Protein AF-A0A940KQX2-F1 (afdb_monomer_lite)

Sequence (65 aa):
MDAQQIIEQYQNAIIQIATATGTGTGFYVKEFDVIVTNDHVVAENAEVTVAGKTFDKSMSRVWYT

Foldseek 3Di:
DDPVVVCVVQQQQWKWKADPVGIDIWGQDPVVRDTDDDCVRCPPPQKIWIDGPVDHIDIDGDDDD

Structure (mmCIF, N/CA/C/O backbone):
data_AF-A0A940KQX2-F1
#
_entry.id   AF-A0A940KQX2-F1
#
loop_
_atom_site.group_PDB
_atom_site.id
_atom_site.type_symbol
_atom_site.label_atom_id
_atom_site.label_alt_id
_atom_site.label_comp_id
_atom_site.label_asym_id
_atom_site.label_entity_id
_atom_site.label_seq_id
_atom_site.pdbx_PDB_ins_code
_atom_site.Cartn_x
_atom_site.Cartn_y
_atom_site.Cartn_z
_atom_site.occupancy
_atom_site.B_iso_or_equiv
_atom_site.auth_seq_id
_atom_site.auth_comp_id
_atom_site.auth_asym_id
_atom_site.auth_atom_id
_atom_site.pdbx_PDB_model_num
ATOM 1 N N . MET A 1 1 ? -20.755 12.712 10.693 1.00 74.69 1 MET A N 1
ATOM 2 C CA . MET A 1 1 ? -19.437 12.229 11.138 1.00 74.69 1 MET A CA 1
ATOM 3 C C . MET A 1 1 ? -18.462 13.370 10.991 1.00 74.69 1 MET A C 1
ATOM 5 O O . MET A 1 1 ? -18.517 14.046 9.967 1.00 74.69 1 MET A O 1
ATOM 9 N N . ASP A 1 2 ? -17.639 13.621 12.000 1.00 95.00 2 ASP A N 1
ATOM 10 C CA . ASP A 1 2 ? -16.514 14.544 11.858 1.00 95.00 2 ASP A CA 1
ATOM 11 C C . ASP A 1 2 ? -15.349 13.871 11.100 1.00 95.00 2 ASP A C 1
ATOM 13 O O . ASP A 1 2 ? -15.358 12.663 10.842 1.00 95.00 2 ASP A O 1
ATOM 17 N N . ALA A 1 3 ? -14.356 14.663 10.695 1.00 96.00 3 ALA A N 1
ATOM 18 C CA . ALA A 1 3 ? -13.210 14.155 9.944 1.00 96.00 3 ALA A CA 1
ATOM 19 C C . ALA A 1 3 ? -12.366 13.153 10.751 1.00 96.00 3 ALA A C 1
ATOM 21 O O . ALA A 1 3 ? -11.790 12.231 10.173 1.00 96.00 3 ALA A O 1
ATOM 22 N N . GLN A 1 4 ? -12.312 13.303 12.076 1.00 96.44 4 GLN A N 1
ATOM 23 C CA . GLN A 1 4 ? -11.541 12.425 12.946 1.00 96.44 4 GLN A CA 1
ATOM 24 C C . GLN A 1 4 ? -12.162 11.024 12.997 1.00 96.44 4 GLN A C 1
ATOM 26 O O . GLN A 1 4 ? -11.449 10.041 12.818 1.00 96.44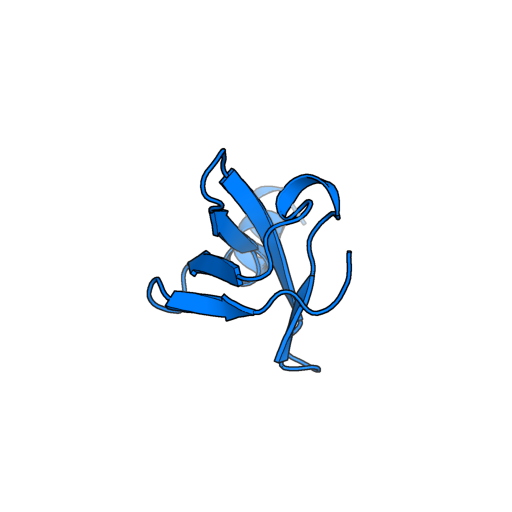 4 GLN A O 1
ATOM 31 N N . GLN A 1 5 ? -13.486 10.930 13.108 1.00 97.25 5 GLN A N 1
ATOM 32 C CA . GLN A 1 5 ? -14.232 9.670 13.057 1.00 97.25 5 GLN A CA 1
ATOM 33 C C . GLN A 1 5 ? -14.013 8.923 11.737 1.00 97.25 5 GLN A C 1
ATOM 35 O O . GLN A 1 5 ? -13.861 7.703 11.732 1.00 97.25 5 GLN A O 1
ATOM 40 N N . ILE A 1 6 ? -13.961 9.645 10.612 1.00 95.88 6 ILE A N 1
ATOM 41 C CA . ILE A 1 6 ? -13.664 9.053 9.299 1.00 95.88 6 ILE A CA 1
ATOM 42 C C . ILE A 1 6 ? -12.239 8.484 9.291 1.00 95.88 6 ILE A C 1
ATOM 44 O O . ILE A 1 6 ? -12.034 7.336 8.898 1.00 95.88 6 ILE A O 1
ATOM 48 N N . ILE A 1 7 ? -11.250 9.252 9.753 1.00 95.06 7 ILE A N 1
ATOM 49 C CA . ILE A 1 7 ? -9.857 8.789 9.817 1.00 95.06 7 ILE A CA 1
ATOM 50 C C . ILE A 1 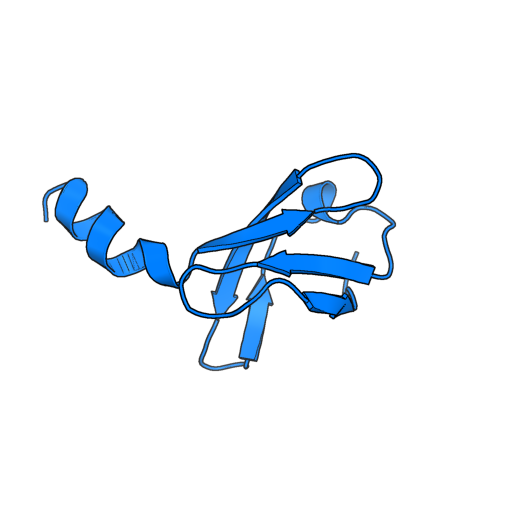7 ? -9.747 7.549 10.705 1.00 95.06 7 ILE A C 1
ATOM 52 O O . ILE A 1 7 ? -9.150 6.555 10.296 1.00 95.06 7 ILE A O 1
ATOM 56 N N . GLU A 1 8 ? -10.349 7.577 11.891 1.00 95.56 8 GLU A N 1
ATOM 57 C CA . GLU A 1 8 ? -10.302 6.470 12.844 1.00 95.56 8 GLU A CA 1
ATOM 58 C C . GLU A 1 8 ? -10.919 5.189 12.279 1.00 95.56 8 GLU A C 1
ATOM 60 O O . GLU A 1 8 ? -10.371 4.104 12.490 1.00 95.56 8 GLU A O 1
ATOM 65 N N . GLN A 1 9 ? -11.998 5.322 11.504 1.00 94.44 9 GLN A N 1
ATOM 66 C CA . GLN A 1 9 ? -12.666 4.207 10.842 1.00 94.44 9 GLN A CA 1
ATOM 67 C C . GLN A 1 9 ? -11.818 3.585 9.722 1.00 94.44 9 GLN A C 1
ATOM 69 O O . GLN A 1 9 ? -11.768 2.359 9.610 1.00 94.44 9 GLN A O 1
ATOM 74 N N . TYR A 1 10 ? -11.153 4.395 8.891 1.00 93.88 10 TYR A N 1
ATOM 75 C CA . TYR A 1 10 ? -10.512 3.907 7.659 1.00 93.88 10 TYR A CA 1
ATOM 76 C C . TYR A 1 10 ? -8.992 3.735 7.742 1.00 93.88 10 TYR A C 1
ATOM 78 O O . TYR A 1 10 ? -8.419 3.041 6.905 1.00 93.88 10 TYR A O 1
ATOM 86 N N . GLN A 1 11 ? -8.316 4.293 8.750 1.00 95.00 11 GLN A N 1
ATOM 87 C CA . GLN A 1 11 ? -6.849 4.247 8.868 1.00 95.00 11 GLN A CA 1
ATOM 88 C C . GLN A 1 11 ? -6.248 2.832 8.854 1.00 95.00 11 GLN A C 1
ATOM 90 O O . GLN A 1 11 ? -5.104 2.668 8.442 1.00 95.00 11 GLN A O 1
ATOM 95 N N . ASN A 1 12 ? -6.994 1.814 9.295 1.00 95.25 12 ASN A N 1
ATOM 96 C CA . ASN A 1 12 ? -6.524 0.425 9.306 1.00 95.25 12 ASN A CA 1
ATOM 97 C C . ASN A 1 12 ? -6.555 -0.226 7.915 1.00 95.25 12 ASN A C 1
ATOM 99 O O . ASN A 1 12 ? -5.893 -1.237 7.710 1.00 95.25 12 ASN A O 1
ATOM 103 N N . ALA A 1 13 ? -7.309 0.344 6.971 1.00 96.00 13 ALA A N 1
ATOM 104 C CA . ALA A 1 13 ? -7.345 -0.106 5.583 1.00 96.00 13 ALA A CA 1
ATOM 105 C C . ALA A 1 13 ? -6.243 0.539 4.726 1.00 96.00 13 ALA A C 1
ATOM 107 O O . ALA A 1 13 ? -6.040 0.111 3.594 1.00 96.00 13 ALA A O 1
ATOM 108 N N . ILE A 1 14 ? -5.540 1.557 5.239 1.00 96.75 14 ILE A N 1
ATOM 109 C CA . ILE A 1 14 ? -4.473 2.246 4.508 1.00 96.75 14 ILE A CA 1
ATOM 110 C C . ILE A 1 14 ? -3.190 1.428 4.562 1.00 96.75 14 ILE A C 1
ATOM 112 O O . ILE A 1 14 ? -2.672 1.127 5.640 1.00 96.75 14 ILE A O 1
ATOM 116 N N . ILE A 1 15 ? -2.657 1.128 3.384 1.00 97.69 15 ILE A N 1
ATOM 117 C CA . ILE A 1 15 ? -1.408 0.398 3.202 1.00 97.69 15 ILE A CA 1
ATOM 118 C C . ILE A 1 15 ? -0.351 1.348 2.664 1.00 97.69 15 ILE A C 1
ATOM 120 O O . ILE A 1 15 ? -0.602 2.078 1.708 1.00 97.69 15 ILE A O 1
ATOM 124 N N . GLN A 1 16 ? 0.832 1.330 3.267 1.00 97.81 16 GLN A N 1
ATOM 125 C CA . GLN A 1 16 ? 2.023 1.951 2.703 1.00 97.81 16 GLN A CA 1
ATOM 126 C C . GLN A 1 16 ? 2.692 0.990 1.732 1.00 97.81 16 GLN A C 1
ATOM 128 O O . GLN A 1 16 ? 2.870 -0.187 2.042 1.00 97.81 16 GLN A O 1
ATOM 133 N N . ILE A 1 17 ? 3.073 1.510 0.574 1.00 97.81 17 ILE A N 1
ATOM 134 C CA . ILE A 1 17 ? 3.707 0.769 -0.512 1.00 97.81 17 ILE A CA 1
ATOM 135 C C . ILE A 1 17 ? 5.041 1.446 -0.805 1.00 97.81 17 ILE A C 1
ATOM 137 O O . ILE A 1 17 ? 5.102 2.665 -0.957 1.00 97.81 17 ILE A O 1
ATOM 141 N N . ALA A 1 18 ? 6.112 0.667 -0.873 1.00 97.44 18 ALA A N 1
ATOM 142 C CA . ALA A 1 18 ? 7.437 1.141 -1.238 1.00 97.44 18 ALA A CA 1
ATOM 143 C C . ALA A 1 18 ? 7.963 0.359 -2.442 1.00 97.44 18 ALA A C 1
ATOM 145 O O . ALA A 1 18 ? 7.935 -0.875 -2.460 1.00 97.44 18 ALA A O 1
ATOM 146 N N . THR A 1 19 ? 8.462 1.097 -3.425 1.00 95.31 19 THR A N 1
ATOM 147 C CA . THR A 1 19 ? 9.201 0.580 -4.579 1.00 95.31 19 THR A CA 1
ATOM 148 C C . THR A 1 19 ? 10.689 0.885 -4.408 1.00 95.31 19 THR A C 1
ATOM 150 O O . THR A 1 19 ? 11.108 1.487 -3.416 1.00 95.31 19 THR A O 1
ATOM 153 N N . ALA A 1 20 ? 11.514 0.505 -5.385 1.00 90.62 20 ALA A N 1
ATOM 154 C CA . ALA A 1 20 ? 12.927 0.882 -5.391 1.00 90.62 20 ALA A CA 1
ATOM 155 C C 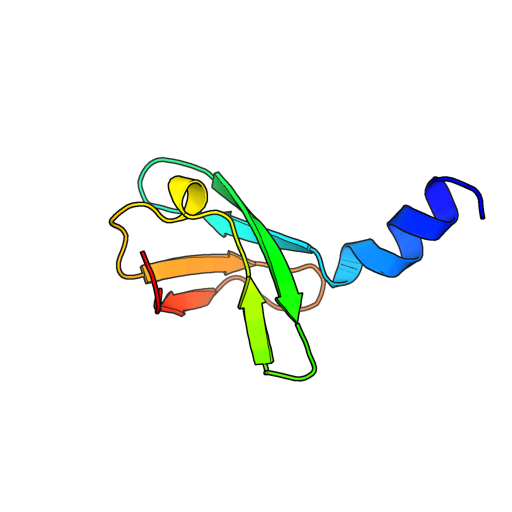. ALA A 1 20 ? 13.157 2.404 -5.512 1.00 90.62 20 ALA A C 1
ATOM 157 O O . ALA A 1 20 ? 14.232 2.889 -5.164 1.00 90.62 20 ALA A O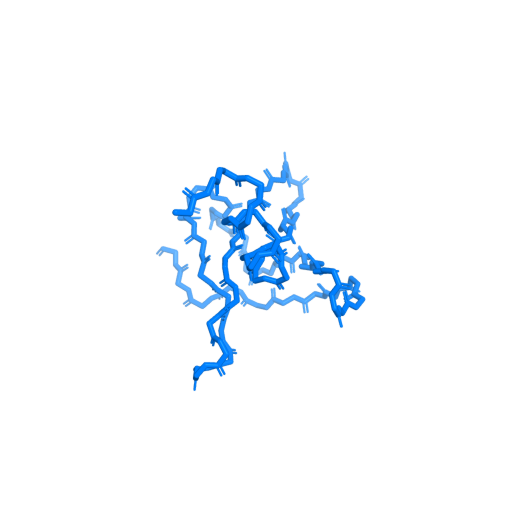 1
ATOM 158 N N . THR A 1 21 ? 12.173 3.156 -6.017 1.00 90.81 21 THR A N 1
ATOM 159 C CA . THR A 1 21 ? 12.324 4.571 -6.396 1.00 90.81 21 THR A CA 1
ATOM 160 C C . THR A 1 21 ? 11.448 5.529 -5.593 1.00 90.81 21 THR A C 1
ATOM 162 O O . THR A 1 21 ? 11.649 6.740 -5.678 1.00 90.81 21 THR A O 1
ATOM 165 N N . GLY A 1 22 ? 10.501 5.032 -4.795 1.00 93.75 22 GLY A N 1
ATOM 166 C CA . GLY A 1 22 ? 9.618 5.895 -4.020 1.00 93.75 22 GLY A CA 1
ATOM 167 C C . GLY A 1 22 ? 8.649 5.157 -3.107 1.00 93.75 22 GLY A C 1
ATOM 168 O O . GLY A 1 22 ? 8.741 3.948 -2.889 1.00 93.75 22 GLY A O 1
ATOM 169 N N . THR A 1 23 ? 7.712 5.924 -2.555 1.00 96.62 23 THR A N 1
ATOM 170 C CA . THR A 1 23 ? 6.638 5.427 -1.696 1.00 96.62 23 THR A CA 1
ATOM 171 C C . THR A 1 23 ? 5.285 5.960 -2.152 1.00 96.62 23 THR A C 1
ATOM 173 O O . THR A 1 23 ? 5.186 7.022 -2.765 1.00 96.62 23 THR A O 1
ATOM 176 N N . GLY A 1 24 ? 4.230 5.223 -1.828 1.00 97.00 24 GLY A N 1
ATOM 177 C CA . GLY A 1 24 ? 2.847 5.601 -2.074 1.00 97.00 24 GLY A CA 1
ATOM 178 C C . GLY A 1 24 ? 1.907 4.825 -1.165 1.00 97.00 24 GLY A C 1
ATOM 179 O O . GLY A 1 24 ? 2.338 4.123 -0.251 1.00 97.00 24 GLY A O 1
ATOM 180 N N . THR A 1 25 ? 0.608 4.953 -1.403 1.00 97.62 25 THR A N 1
ATOM 181 C CA . THR A 1 25 ? -0.409 4.305 -0.576 1.00 97.62 25 THR A CA 1
ATOM 182 C C . THR A 1 25 ? -1.385 3.490 -1.403 1.00 97.62 25 THR A C 1
ATOM 184 O O . THR A 1 25 ? -1.586 3.719 -2.595 1.00 97.62 25 THR A O 1
ATOM 187 N N . GLY A 1 26 ? -2.013 2.527 -0.748 1.00 96.94 26 GLY A N 1
ATOM 188 C CA . GLY A 1 26 ? -3.133 1.774 -1.281 1.00 96.94 26 GLY A CA 1
ATOM 189 C C . GLY A 1 26 ? -4.160 1.481 -0.200 1.00 96.94 26 GLY A C 1
ATOM 190 O O . GLY A 1 26 ? -4.004 1.868 0.962 1.00 96.94 26 GLY A O 1
ATOM 191 N N . PHE A 1 27 ? -5.203 0.768 -0.596 1.00 97.38 27 PHE A N 1
ATOM 192 C CA . PHE A 1 27 ? -6.274 0.320 0.277 1.00 97.38 27 PHE A CA 1
ATOM 193 C C . PHE A 1 27 ? -6.330 -1.198 0.287 1.00 97.38 27 PHE A C 1
ATOM 195 O O . PHE A 1 27 ? -6.323 -1.829 -0.769 1.00 97.38 27 PHE A O 1
ATOM 202 N N . TYR A 1 28 ? -6.422 -1.782 1.476 1.00 96.50 28 TYR A N 1
ATOM 203 C CA . TYR A 1 28 ? -6.690 -3.203 1.626 1.00 96.50 28 TYR A CA 1
ATOM 204 C C . TYR A 1 28 ? -8.191 -3.479 1.520 1.00 96.50 28 TYR A C 1
ATOM 206 O O . TYR A 1 28 ? -8.990 -2.984 2.320 1.00 96.50 28 TYR A O 1
ATOM 214 N N . VAL A 1 29 ? -8.572 -4.291 0.537 1.00 95.44 29 VAL A N 1
ATOM 215 C CA . VAL A 1 29 ? -9.953 -4.709 0.290 1.00 95.44 29 VAL A CA 1
ATOM 216 C C . VAL A 1 29 ? -10.135 -6.122 0.829 1.00 95.44 29 VAL A C 1
ATOM 218 O O . VAL A 1 29 ? -9.918 -7.111 0.131 1.00 95.44 29 VAL A O 1
ATOM 221 N N . LYS A 1 30 ? -10.547 -6.203 2.098 1.00 92.38 30 LYS A N 1
ATOM 222 C CA . LYS A 1 30 ? -10.664 -7.457 2.860 1.00 92.38 30 LYS A CA 1
ATOM 223 C C . LYS A 1 30 ? -11.512 -8.531 2.170 1.00 92.38 30 LYS A C 1
ATOM 225 O O . LYS A 1 30 ? -11.212 -9.707 2.314 1.00 92.38 30 LYS A O 1
ATOM 230 N N . GLU A 1 31 ? -12.565 -8.141 1.453 1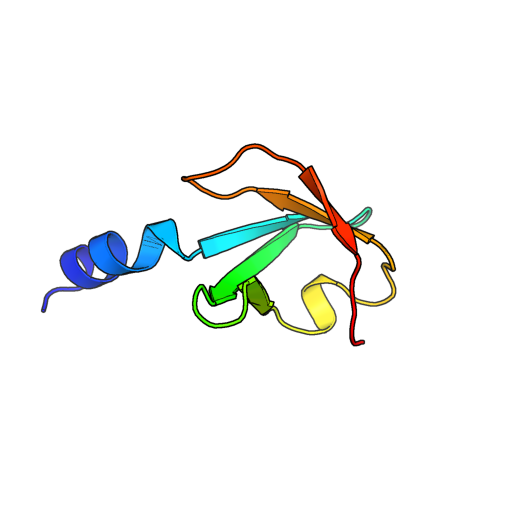.00 96.31 31 GLU A N 1
ATOM 231 C CA . GLU A 1 31 ? -13.462 -9.085 0.767 1.00 96.31 31 GLU A CA 1
ATOM 232 C C . GLU A 1 31 ? -12.737 -9.939 -0.282 1.00 96.31 31 GLU A C 1
ATOM 234 O O . GLU A 1 31 ? -13.059 -11.113 -0.440 1.00 96.31 31 GLU A O 1
ATOM 239 N N . PHE A 1 32 ? -11.732 -9.371 -0.951 1.00 95.44 32 PHE A N 1
ATOM 240 C CA . PHE A 1 32 ? -10.984 -10.048 -2.013 1.00 95.44 32 PHE A CA 1
ATOM 241 C C . PHE A 1 32 ? -9.552 -10.400 -1.609 1.00 95.44 32 PHE A C 1
ATOM 243 O O . PHE A 1 32 ? -8.840 -11.007 -2.400 1.00 95.44 32 PHE A O 1
ATOM 250 N N . ASP A 1 33 ? -9.133 -10.010 -0.402 1.00 93.31 33 ASP A N 1
ATOM 251 C CA . ASP A 1 33 ? -7.761 -10.151 0.088 1.00 93.31 33 ASP A CA 1
ATOM 252 C C . ASP A 1 33 ? -6.715 -9.525 -0.858 1.00 93.31 33 ASP A C 1
ATOM 254 O O . ASP A 1 33 ? -5.667 -10.096 -1.151 1.00 93.31 33 ASP A O 1
ATOM 258 N N . VAL A 1 34 ? -7.018 -8.325 -1.367 1.00 95.19 34 VAL A N 1
ATOM 259 C CA . VAL A 1 34 ? -6.147 -7.588 -2.299 1.00 95.19 34 VAL A CA 1
ATOM 260 C C . VAL A 1 34 ? -5.845 -6.179 -1.811 1.00 95.19 34 VAL A C 1
ATOM 262 O O . VAL A 1 34 ? -6.632 -5.559 -1.093 1.00 95.19 34 VAL A O 1
ATOM 265 N N . ILE A 1 35 ? -4.709 -5.648 -2.255 1.00 96.44 35 ILE A N 1
ATOM 266 C CA . ILE A 1 35 ? -4.352 -4.239 -2.096 1.00 96.44 35 ILE A CA 1
ATOM 267 C C . ILE A 1 35 ? -4.590 -3.537 -3.431 1.00 96.44 35 ILE A C 1
ATOM 269 O O . ILE A 1 35 ? -4.076 -3.968 -4.460 1.00 96.44 35 ILE A O 1
ATOM 273 N N . VAL A 1 36 ? -5.348 -2.443 -3.404 1.00 96.94 36 VAL A N 1
ATOM 274 C CA . VAL A 1 36 ? -5.600 -1.586 -4.568 1.00 96.94 36 VAL A CA 1
ATOM 275 C C . VAL A 1 36 ? -4.809 -0.294 -4.413 1.00 96.94 36 VAL A C 1
ATOM 277 O O . VAL A 1 36 ? -4.878 0.364 -3.376 1.00 96.94 36 VAL A O 1
ATOM 280 N N . THR A 1 37 ? -4.064 0.084 -5.445 1.00 97.44 37 THR A N 1
ATOM 281 C CA . THR A 1 37 ? -3.305 1.337 -5.503 1.00 97.44 37 THR A CA 1
ATOM 282 C C . THR A 1 37 ? -3.342 1.901 -6.921 1.00 97.44 37 THR A C 1
ATOM 284 O O . THR A 1 37 ? -3.874 1.270 -7.834 1.00 97.44 37 THR A O 1
ATOM 287 N N . ASN A 1 38 ? -2.812 3.105 -7.096 1.00 95.94 38 ASN A N 1
ATOM 288 C CA . ASN A 1 38 ? -2.702 3.725 -8.407 1.00 95.94 38 ASN A CA 1
ATOM 289 C C . ASN A 1 38 ? -1.547 3.097 -9.193 1.00 95.94 38 ASN A C 1
ATOM 291 O O . ASN A 1 38 ? -0.506 2.796 -8.613 1.00 95.94 38 ASN A O 1
ATOM 295 N N . ASP A 1 39 ? -1.691 3.012 -10.515 1.00 95.12 39 ASP A N 1
ATOM 296 C CA . ASP A 1 39 ? -0.639 2.516 -11.413 1.00 95.12 39 ASP A CA 1
ATOM 297 C C . ASP A 1 39 ? 0.712 3.220 -11.173 1.00 95.12 39 ASP A C 1
ATOM 299 O O . ASP A 1 39 ? 1.708 2.570 -10.882 1.00 95.12 39 ASP A O 1
ATOM 303 N N . HIS A 1 40 ? 0.738 4.556 -11.110 1.00 94.31 40 HIS A N 1
ATOM 304 C CA . HIS A 1 40 ? 1.982 5.311 -10.893 1.00 94.31 40 HIS A CA 1
ATOM 305 C C . HIS A 1 40 ? 2.707 5.021 -9.564 1.00 94.31 40 HIS A C 1
ATOM 307 O O . HIS A 1 40 ? 3.862 5.415 -9.413 1.00 94.31 40 HIS A O 1
ATOM 313 N N . VAL A 1 41 ? 2.044 4.397 -8.579 1.00 96.25 41 VAL A N 1
ATOM 314 C CA . VAL A 1 41 ? 2.681 4.005 -7.310 1.00 96.25 41 VAL A CA 1
ATOM 315 C C . VAL A 1 41 ? 3.559 2.776 -7.516 1.00 96.25 41 VAL A C 1
ATOM 317 O O . VAL A 1 41 ? 4.647 2.709 -6.946 1.00 96.25 41 VAL A O 1
ATOM 320 N N . VAL A 1 42 ? 3.098 1.813 -8.318 1.00 95.75 42 VAL A N 1
ATOM 321 C CA . VAL A 1 42 ? 3.823 0.565 -8.600 1.00 95.75 42 VAL A CA 1
ATOM 322 C C . VAL A 1 42 ? 4.674 0.670 -9.865 1.00 95.75 42 VAL A C 1
ATOM 324 O O . VAL A 1 42 ? 5.778 0.128 -9.889 1.00 95.75 42 VAL A O 1
ATOM 327 N N . ALA A 1 43 ? 4.223 1.426 -10.867 1.00 92.06 43 ALA A N 1
ATOM 328 C CA . ALA A 1 43 ? 4.840 1.559 -12.183 1.00 92.06 43 ALA A CA 1
ATOM 329 C C . ALA A 1 43 ? 5.261 0.178 -12.731 1.00 92.06 43 ALA A C 1
ATOM 331 O O . ALA A 1 43 ? 4.501 -0.779 -12.658 1.00 92.06 43 ALA A O 1
ATOM 332 N N . GLU A 1 44 ? 6.496 0.034 -13.211 1.00 92.44 44 GLU A N 1
ATOM 333 C CA . GLU A 1 44 ? 7.002 -1.226 -13.777 1.00 92.44 44 GLU A CA 1
ATOM 334 C C . GLU A 1 44 ? 7.535 -2.224 -12.724 1.00 92.44 44 GLU A C 1
ATOM 336 O O . GLU A 1 44 ? 8.181 -3.217 -13.067 1.00 92.44 44 GLU A O 1
ATOM 341 N N . ASN A 1 45 ? 7.317 -1.983 -11.424 1.00 93.56 45 ASN A N 1
ATOM 342 C CA . ASN A 1 45 ? 7.823 -2.878 -10.381 1.00 93.56 45 ASN A CA 1
ATOM 343 C C . ASN A 1 45 ? 6.964 -4.149 -10.305 1.00 93.56 45 ASN A C 1
ATOM 345 O O . ASN A 1 45 ? 5.801 -4.101 -9.916 1.00 93.56 45 ASN A O 1
ATOM 349 N N . ALA A 1 46 ? 7.560 -5.308 -10.599 1.00 94.31 46 ALA A N 1
ATOM 350 C CA . ALA A 1 46 ? 6.886 -6.607 -10.479 1.00 94.31 46 ALA A CA 1
ATOM 351 C C . ALA A 1 46 ? 6.569 -6.992 -9.021 1.00 94.31 46 ALA A C 1
ATOM 353 O O . ALA A 1 46 ? 5.632 -7.752 -8.758 1.00 94.31 46 ALA A O 1
ATOM 354 N N . GLU A 1 47 ? 7.348 -6.470 -8.074 1.00 96.06 47 GLU A N 1
ATOM 355 C CA . GLU A 1 47 ? 7.150 -6.660 -6.643 1.00 96.06 47 GLU A CA 1
ATOM 356 C C . GLU A 1 47 ? 7.376 -5.351 -5.894 1.00 96.06 47 GLU A C 1
ATOM 358 O O . GLU A 1 47 ? 8.233 -4.540 -6.250 1.00 96.06 47 GLU A O 1
ATOM 363 N N . VAL A 1 48 ? 6.613 -5.167 -4.825 1.00 97.25 48 VAL A N 1
ATOM 364 C CA . VAL A 1 48 ? 6.674 -3.994 -3.959 1.00 97.25 48 VAL A CA 1
ATOM 365 C C . VAL A 1 48 ? 6.676 -4.421 -2.505 1.00 97.25 48 VAL A C 1
ATOM 367 O O . VAL A 1 48 ? 6.184 -5.492 -2.147 1.00 97.25 48 VAL A O 1
ATOM 370 N N . THR A 1 49 ? 7.222 -3.575 -1.641 1.00 97.81 49 THR A N 1
ATOM 371 C CA . THR A 1 49 ? 7.089 -3.783 -0.205 1.00 97.81 49 THR A CA 1
ATOM 372 C C . THR A 1 49 ? 5.816 -3.125 0.302 1.00 97.81 49 THR A C 1
ATOM 374 O O . THR A 1 49 ? 5.593 -1.946 0.040 1.00 97.81 49 THR A O 1
ATOM 377 N N . VAL A 1 50 ? 5.016 -3.850 1.077 1.00 97.56 50 VAL A N 1
ATOM 378 C CA . VAL A 1 50 ? 3.774 -3.358 1.677 1.00 97.56 50 VAL A CA 1
ATOM 379 C C . VAL A 1 50 ? 3.864 -3.380 3.202 1.00 97.56 50 VAL A C 1
ATOM 381 O O . VAL A 1 50 ? 4.504 -4.257 3.780 1.00 97.56 50 VAL A O 1
ATOM 384 N N . ALA A 1 51 ? 3.256 -2.400 3.865 1.00 97.12 51 ALA A N 1
ATOM 385 C CA . ALA A 1 51 ? 3.167 -2.326 5.323 1.00 97.12 51 ALA A CA 1
ATOM 386 C C . ALA A 1 51 ? 1.852 -1.662 5.745 1.00 97.12 51 ALA A C 1
ATOM 388 O O . ALA A 1 51 ? 1.459 -0.639 5.182 1.00 97.12 51 ALA A O 1
ATOM 389 N N . GLY A 1 52 ? 1.180 -2.221 6.748 1.00 94.56 52 GLY A N 1
ATOM 390 C CA . GLY A 1 52 ? -0.068 -1.688 7.290 1.00 94.56 52 GLY A CA 1
ATOM 391 C C . GLY A 1 52 ? 0.026 -1.445 8.791 1.00 94.56 52 GLY A C 1
ATOM 392 O O . GLY A 1 52 ? 1.010 -1.789 9.438 1.00 94.56 52 GLY A O 1
ATOM 393 N N . LYS A 1 53 ? -1.027 -0.873 9.382 1.00 92.62 53 LYS A N 1
ATOM 394 C CA . LYS A 1 53 ? -1.124 -0.768 10.851 1.00 92.62 53 LYS A CA 1
ATOM 395 C C . LYS A 1 53 ? -1.353 -2.117 11.534 1.00 92.62 53 LYS A C 1
ATOM 397 O O . LYS A 1 53 ? -1.072 -2.255 12.718 1.00 92.62 53 LYS A O 1
ATOM 402 N N . THR A 1 54 ? -1.914 -3.077 10.805 1.00 90.88 54 THR A N 1
ATOM 403 C CA . THR A 1 54 ? -2.370 -4.370 11.331 1.00 90.88 54 THR A CA 1
ATOM 404 C C . THR A 1 54 ? -1.481 -5.543 10.920 1.00 90.88 54 THR A C 1
ATOM 406 O O . THR A 1 54 ? -1.758 -6.665 11.336 1.00 90.88 54 THR A O 1
ATOM 409 N N . PHE A 1 55 ? -0.437 -5.312 10.116 1.00 89.12 55 PHE A N 1
ATOM 410 C CA . PHE A 1 55 ? 0.484 -6.355 9.671 1.00 89.12 55 PHE A CA 1
ATOM 411 C C . PHE A 1 55 ? 1.889 -5.803 9.411 1.00 89.12 55 PHE A C 1
ATOM 413 O O . PHE A 1 55 ? 2.062 -4.637 9.047 1.00 89.12 55 PHE A O 1
ATOM 420 N N . ASP A 1 56 ? 2.881 -6.675 9.578 1.00 92.50 56 ASP A N 1
ATOM 421 C CA . ASP A 1 56 ? 4.290 -6.341 9.407 1.00 92.50 56 ASP A CA 1
ATOM 422 C C . ASP A 1 56 ? 4.685 -6.150 7.944 1.00 92.50 56 ASP A C 1
ATOM 424 O O . ASP A 1 56 ? 4.106 -6.716 7.021 1.00 92.50 56 ASP A O 1
ATOM 428 N N . LYS A 1 57 ? 5.748 -5.375 7.740 1.00 95.62 57 LYS A N 1
ATOM 429 C CA . LYS A 1 57 ? 6.319 -5.113 6.421 1.00 95.62 57 LYS A CA 1
ATOM 430 C C . LYS A 1 57 ? 6.648 -6.420 5.681 1.00 95.62 57 LYS A C 1
ATOM 432 O O . LYS A 1 57 ? 7.406 -7.242 6.193 1.00 95.62 57 LYS A O 1
ATOM 437 N N . SER A 1 58 ? 6.145 -6.577 4.459 1.00 96.56 58 SER A N 1
ATOM 438 C CA . SER A 1 58 ? 6.344 -7.779 3.639 1.00 96.56 58 SER A CA 1
ATOM 439 C C . SER A 1 58 ? 6.463 -7.450 2.148 1.00 96.56 58 SER A C 1
ATOM 441 O O . SER A 1 58 ? 6.036 -6.391 1.694 1.00 96.56 58 SER A O 1
ATOM 443 N N . MET A 1 59 ? 7.080 -8.343 1.372 1.00 96.81 59 MET A N 1
ATOM 444 C CA . MET A 1 59 ? 7.103 -8.237 -0.090 1.00 96.81 59 MET A CA 1
ATOM 445 C C . MET A 1 59 ? 5.805 -8.787 -0.680 1.00 96.81 59 MET A C 1
ATOM 447 O O . MET A 1 59 ? 5.253 -9.767 -0.183 1.00 96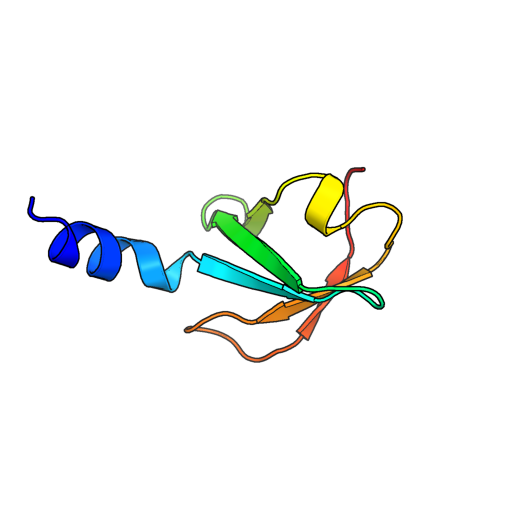.81 59 MET A O 1
ATOM 451 N N . SER A 1 60 ? 5.303 -8.150 -1.732 1.00 95.94 60 SER A N 1
ATOM 452 C CA . SER A 1 60 ? 4.077 -8.541 -2.426 1.00 95.94 60 SER A CA 1
ATOM 453 C C . SER A 1 60 ? 4.205 -8.323 -3.927 1.00 95.94 60 SER A C 1
ATOM 455 O O . SER A 1 60 ? 4.820 -7.361 -4.385 1.00 95.94 60 SER A O 1
ATOM 457 N N . ARG A 1 61 ? 3.598 -9.226 -4.697 1.00 96.44 61 ARG A N 1
ATOM 458 C CA . ARG A 1 61 ? 3.610 -9.193 -6.160 1.00 96.44 61 ARG A CA 1
ATOM 459 C C . ARG A 1 61 ? 2.566 -8.219 -6.704 1.00 96.44 61 ARG A C 1
ATOM 461 O O . ARG A 1 61 ? 1.432 -8.200 -6.229 1.00 96.44 61 ARG A O 1
ATOM 468 N N . VAL A 1 62 ? 2.935 -7.475 -7.742 1.00 96.19 62 VAL A N 1
ATOM 469 C CA . VAL A 1 62 ? 2.023 -6.628 -8.520 1.00 96.19 62 VAL A CA 1
ATOM 470 C C . VAL A 1 62 ? 1.358 -7.471 -9.606 1.00 96.19 62 VAL A C 1
ATOM 472 O O . VAL A 1 62 ? 2.016 -8.237 -10.313 1.00 96.19 62 VAL A O 1
ATOM 475 N N . TRP A 1 63 ? 0.032 -7.369 -9.702 1.00 92.19 63 TRP A N 1
ATOM 476 C CA . TRP A 1 63 ? -0.776 -8.191 -10.610 1.00 92.19 63 TRP A CA 1
ATOM 477 C C . TRP A 1 63 ? -1.170 -7.463 -11.898 1.00 92.19 63 TRP A C 1
ATOM 479 O O . TRP A 1 63 ? -1.345 -8.120 -12.921 1.00 92.19 63 TRP A O 1
ATOM 489 N N . TYR A 1 64 ? -1.292 -6.133 -11.856 1.00 83.62 64 TYR A N 1
ATOM 490 C CA . TYR A 1 64 ? -1.725 -5.300 -12.977 1.00 83.62 64 TYR A CA 1
ATOM 491 C C . TYR A 1 64 ? -0.911 -4.002 -13.004 1.00 83.62 64 TYR A C 1
ATOM 493 O O . TYR A 1 64 ? -0.704 -3.402 -11.948 1.00 83.62 64 TYR A O 1
ATOM 501 N N . THR A 1 65 ? -0.481 -3.611 -14.203 1.00 67.81 65 THR A N 1
ATOM 502 C CA . THR A 1 65 ? 0.189 -2.349 -14.554 1.00 67.81 65 THR A CA 1
ATOM 503 C C . THR A 1 65 ? -0.495 -1.810 -15.802 1.00 67.81 65 THR A C 1
ATOM 505 O O . THR A 1 65 ? -0.570 -2.609 -16.769 1.00 67.81 65 THR A O 1
#

Radius of gyration: 12.5 Å; chains: 1; bounding box: 32×25×28 Å

Secondary structure (DSSP, 8-state):
--HHHHHHHHGGGEEEEE-SS-EEEEEEETTTTEEEE-HHHHTT-SEEEEEESSS--EEEE----

pLDDT: mean 94.4, std 4.83, range [67.81, 97.81]